Protein AF-A0A8J8J5E1-F1 (afdb_monomer)

Foldseek 3Di:
DDDQDDDDDDQKDWDWDWDDPDVVDIDIDIDIDGDPNVVSVCVSCPPHDDDDDDDDDDD

Radius of gyration: 17.2 Å; Cα contacts (8 Å, |Δi|>4): 54; chains: 1; bounding box: 43×24×42 Å

Secondary structure (DSSP, 8-state):
--------S-SEEEEEEEEEEETTEEEEEEEEEE-HHHHHHHHHHTT------------

Solvent-accessible surface area (backbone atoms only — not comparable to full-atom values): 4157 Å² total; per-residue (Å²): 136,84,87,72,76,86,86,85,79,72,39,56,51,74,48,79,44,84,42,74,82,47,98,92,43,74,43,81,48,75,49,80,45,77,32,73,60,38,54,54,50,52,64,55,47,60,98,54,95,79,86,89,85,86,78,89,77,85,133

pLDDT: mean 92.03, std 5.55, range [63.41, 97.44]

Nearest PDB structures (foldseek):
  8snb-assembly1_1M  TM=3.395E-01  e=3.476E+00  Strongylocentrotus purp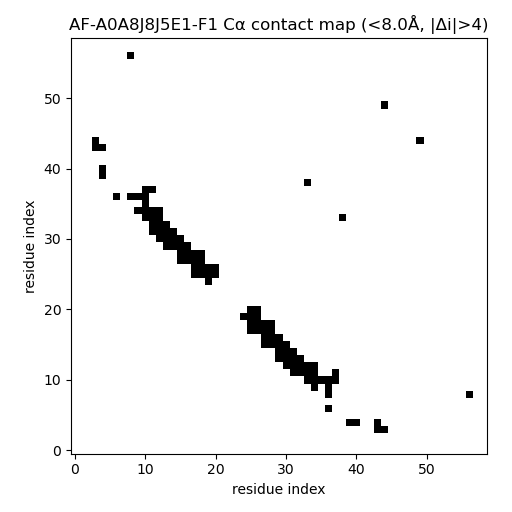uratus

Mean predicted aligned error: 5.1 Å

Sequence (59 aa):
MKELFSGEGVFVRYSEKEVEIRPGDKLVHRSEEPTELWWKLKEAVKGRKVRVVVYEVEE

Structure (mmCIF, N/CA/C/O backbone):
data_AF-A0A8J8J5E1-F1
#
_entry.id   AF-A0A8J8J5E1-F1
#
loop_
_atom_site.group_PDB
_atom_site.id
_atom_site.type_symbol
_atom_site.label_atom_id
_atom_site.label_alt_id
_atom_site.label_comp_id
_atom_site.label_asym_id
_atom_site.label_entity_id
_atom_site.label_seq_id
_atom_site.pdbx_PDB_ins_code
_atom_site.Cartn_x
_atom_site.Cartn_y
_atom_site.Cartn_z
_atom_site.occupancy
_atom_site.B_iso_or_equiv
_atom_site.auth_seq_id
_atom_site.auth_comp_id
_atom_site.auth_asym_id
_atom_site.auth_atom_id
_atom_site.pdbx_PDB_model_num
ATOM 1 N N . MET A 1 1 ? -20.097 1.987 11.778 1.00 76.31 1 MET A N 1
ATOM 2 C CA . MET A 1 1 ? -18.740 1.391 11.718 1.00 76.31 1 MET A CA 1
ATOM 3 C C . MET A 1 1 ? -17.744 2.459 12.143 1.00 76.31 1 MET A C 1
ATOM 5 O O . MET A 1 1 ? -18.020 3.621 11.887 1.00 76.31 1 MET A O 1
ATOM 9 N N . LYS A 1 2 ? -16.644 2.099 12.814 1.00 84.81 2 LYS A N 1
ATOM 10 C CA . LYS A 1 2 ? -15.576 3.048 13.164 1.00 84.81 2 LYS A CA 1
ATOM 11 C C . LYS A 1 2 ? -14.510 3.019 12.071 1.00 84.81 2 LYS A C 1
ATOM 13 O O . LYS A 1 2 ? -14.023 1.937 11.752 1.00 84.81 2 LYS A O 1
ATOM 18 N N . GLU A 1 3 ? -14.157 4.177 11.529 1.00 87.12 3 GLU A N 1
ATOM 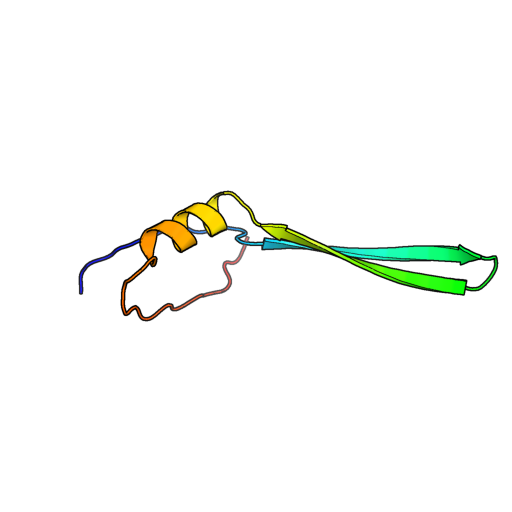19 C CA . GLU A 1 3 ? -13.036 4.306 10.599 1.00 87.12 3 GLU A CA 1
ATOM 20 C C . GLU A 1 3 ? -11.709 4.146 11.358 1.00 87.12 3 GLU A C 1
ATOM 22 O O . GLU A 1 3 ? -11.526 4.712 12.438 1.00 87.12 3 GLU A O 1
ATOM 27 N N . LEU A 1 4 ? -10.813 3.303 10.838 1.00 90.69 4 LEU A N 1
ATOM 28 C CA . LEU A 1 4 ? -9.494 3.038 11.431 1.00 90.69 4 LEU A CA 1
ATOM 29 C C . LEU A 1 4 ? -8.352 3.679 10.643 1.00 90.69 4 LEU A C 1
ATOM 31 O O . LEU A 1 4 ? -7.290 3.923 11.205 1.00 90.69 4 LEU A O 1
ATOM 35 N N . PHE A 1 5 ? -8.572 3.903 9.353 1.00 93.38 5 PHE A N 1
ATOM 36 C CA . PHE A 1 5 ? -7.616 4.457 8.413 1.00 93.38 5 PHE A CA 1
ATOM 37 C C . PHE A 1 5 ? -8.393 4.984 7.206 1.00 93.38 5 PHE A C 1
ATOM 39 O O . PHE A 1 5 ? -9.309 4.310 6.733 1.00 93.38 5 PHE A O 1
ATOM 46 N N . SER A 1 6 ? -7.996 6.153 6.716 1.00 91.88 6 SER A N 1
ATOM 47 C CA . SER A 1 6 ? -8.433 6.728 5.449 1.00 91.88 6 SER A CA 1
ATOM 48 C C . SER A 1 6 ? -7.210 7.353 4.787 1.00 91.88 6 SER A C 1
ATOM 50 O O . SER A 1 6 ? -6.401 8.005 5.452 1.00 91.88 6 SER A O 1
ATOM 52 N N . GLY A 1 7 ? -7.026 7.075 3.504 1.00 92.12 7 GLY A N 1
ATOM 53 C CA . GLY A 1 7 ? -5.872 7.516 2.739 1.00 92.12 7 GLY A CA 1
ATOM 54 C C . GLY A 1 7 ? -5.984 7.033 1.303 1.00 92.12 7 GLY A C 1
ATOM 55 O O . GLY A 1 7 ? -6.333 5.879 1.061 1.00 92.12 7 GLY A O 1
ATOM 56 N N . GLU A 1 8 ? -5.681 7.928 0.375 1.00 94.50 8 GLU A N 1
ATOM 57 C CA . GLU A 1 8 ? -5.726 7.698 -1.063 1.00 94.50 8 GLU A CA 1
ATOM 58 C C . GLU A 1 8 ? -4.321 7.872 -1.643 1.00 94.50 8 GLU A C 1
ATOM 60 O O . GLU A 1 8 ? -3.545 8.705 -1.167 1.00 94.50 8 GLU A O 1
ATOM 65 N N . GLY A 1 9 ? -3.980 7.058 -2.639 1.00 94.12 9 GLY A N 1
ATOM 66 C CA . GLY A 1 9 ? -2.718 7.151 -3.362 1.00 94.12 9 GLY A CA 1
ATOM 67 C C . GLY A 1 9 ? -2.049 5.799 -3.581 1.00 94.12 9 GLY A C 1
ATOM 68 O O . GLY A 1 9 ? -2.644 4.737 -3.410 1.00 94.12 9 GLY A O 1
ATOM 69 N N . VAL A 1 10 ? -0.773 5.840 -3.958 1.00 94.88 10 VAL A N 1
ATOM 70 C CA . VAL A 1 10 ? 0.011 4.644 -4.283 1.00 94.88 10 VAL A CA 1
ATOM 71 C C . VAL A 1 10 ? 0.505 3.979 -3.000 1.00 94.88 10 VAL A C 1
ATOM 73 O O . VAL A 1 10 ? 1.342 4.533 -2.289 1.00 94.88 10 VAL A O 1
ATOM 76 N N . PHE A 1 11 ? 0.015 2.774 -2.709 1.00 95.06 11 PHE A N 1
ATOM 77 C CA . PHE A 1 11 ? 0.457 1.975 -1.556 1.00 95.06 11 PHE A CA 1
ATOM 78 C C . PHE A 1 11 ? 1.746 1.205 -1.847 1.00 95.06 11 PHE A C 1
ATOM 80 O O . PHE A 1 11 ? 2.602 1.060 -0.975 1.00 95.06 11 PHE A O 1
ATOM 87 N N . VAL A 1 12 ? 1.908 0.743 -3.082 1.00 95.44 12 VAL A N 1
ATOM 88 C CA . VAL A 1 12 ? 3.096 0.024 -3.536 1.00 95.44 12 VAL A CA 1
ATOM 89 C C . VAL A 1 12 ? 3.497 0.609 -4.875 1.00 95.44 12 VAL A C 1
ATOM 91 O O . VAL A 1 12 ? 2.698 0.625 -5.809 1.00 95.44 12 VAL A O 1
ATOM 94 N N . ARG A 1 13 ? 4.728 1.111 -4.970 1.00 95.56 13 ARG A N 1
ATOM 95 C CA . ARG A 1 13 ? 5.303 1.479 -6.261 1.00 95.56 13 ARG A CA 1
ATOM 96 C C . ARG A 1 13 ? 5.750 0.206 -6.947 1.00 95.56 13 ARG A C 1
ATOM 98 O O . ARG A 1 13 ? 6.572 -0.530 -6.406 1.00 95.56 13 ARG A O 1
ATOM 105 N N . TYR A 1 14 ? 5.206 -0.024 -8.129 1.00 94.62 14 TYR A N 1
ATOM 106 C CA . TYR A 1 14 ? 5.570 -1.141 -8.978 1.00 94.62 14 TYR A CA 1
ATOM 107 C C . TYR A 1 14 ? 6.353 -0.635 -10.181 1.00 94.62 14 TYR A C 1
ATOM 109 O O . TYR A 1 14 ? 5.996 0.380 -10.779 1.00 94.62 14 TYR A O 1
ATOM 117 N N . SER A 1 15 ? 7.414 -1.345 -10.544 1.00 93.88 15 SER A N 1
ATOM 118 C CA . SER A 1 15 ? 8.132 -1.094 -11.789 1.00 93.88 15 SER A CA 1
ATOM 119 C C . SER A 1 15 ? 8.600 -2.399 -12.414 1.00 93.88 15 SER A C 1
ATOM 121 O O . SER A 1 15 ? 9.098 -3.292 -11.725 1.00 93.88 15 SER A O 1
ATOM 123 N N . GLU A 1 16 ? 8.467 -2.486 -13.735 1.00 94.81 16 GLU A N 1
ATOM 124 C CA . GLU A 1 16 ? 9.090 -3.527 -14.545 1.00 94.81 16 GLU A CA 1
ATOM 125 C C . GLU A 1 16 ? 10.083 -2.884 -15.500 1.00 94.81 16 GLU A C 1
ATOM 127 O O . GLU A 1 16 ? 9.800 -1.855 -16.118 1.00 94.81 16 GLU A O 1
ATOM 132 N N . LYS A 1 17 ? 11.254 -3.498 -15.636 1.00 92.25 17 LYS A N 1
ATOM 133 C CA . LYS A 1 17 ? 12.261 -3.072 -16.600 1.00 92.25 17 LYS A CA 1
ATOM 134 C C . LYS A 1 17 ? 12.876 -4.287 -17.273 1.00 92.25 17 LYS A C 1
ATOM 136 O O . LYS A 1 17 ? 13.366 -5.187 -16.594 1.00 92.25 17 LYS A O 1
ATOM 141 N N . GLU A 1 18 ? 12.897 -4.294 -18.602 1.00 91.94 18 GLU A N 1
ATOM 142 C CA . GLU A 1 18 ? 13.741 -5.233 -19.339 1.00 91.94 18 GLU A CA 1
ATOM 143 C C . GLU A 1 18 ? 15.210 -4.859 -19.139 1.00 91.94 18 GLU A C 1
ATOM 145 O O . GLU A 1 18 ? 15.628 -3.726 -19.395 1.00 91.94 18 GLU A O 1
ATOM 150 N N . VAL A 1 19 ? 15.999 -5.821 -18.680 1.00 89.94 19 VAL A N 1
ATOM 151 C CA . VAL A 1 19 ? 17.446 -5.699 -18.538 1.00 89.94 19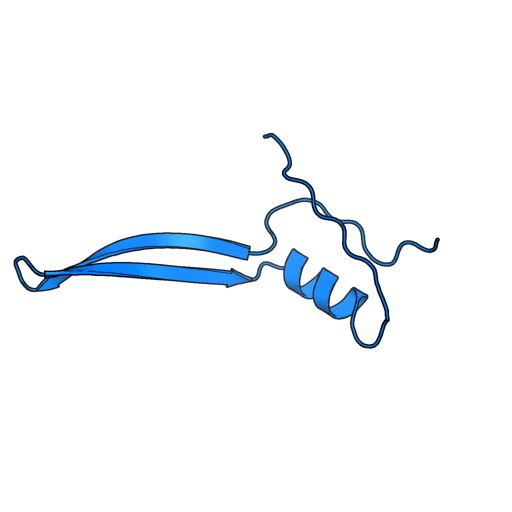 VAL A CA 1
ATOM 152 C C . VAL A 1 19 ? 18.122 -6.777 -19.372 1.00 89.94 19 VAL A C 1
ATOM 154 O O . VAL A 1 19 ? 17.738 -7.946 -19.335 1.00 89.94 19 VAL A O 1
ATOM 157 N N . GLU A 1 20 ? 19.122 -6.376 -20.148 1.00 88.25 20 GLU A N 1
ATOM 158 C CA . GLU A 1 20 ? 19.976 -7.301 -20.886 1.00 88.25 20 GLU A CA 1
ATOM 159 C C . GLU A 1 20 ? 21.113 -7.754 -19.967 1.00 88.25 20 GLU A C 1
ATOM 161 O O . GLU A 1 20 ? 21.832 -6.928 -19.403 1.00 88.25 20 GLU A O 1
ATOM 166 N N . ILE A 1 21 ? 21.243 -9.066 -19.771 1.00 88.56 21 ILE A N 1
ATOM 167 C CA . ILE A 1 21 ? 22.253 -9.646 -18.869 1.00 88.56 21 ILE A CA 1
ATOM 168 C C . ILE A 1 21 ? 23.451 -10.158 -19.675 1.00 88.56 21 ILE A C 1
ATOM 170 O O . ILE A 1 21 ? 24.587 -10.152 -19.198 1.00 88.56 21 ILE A O 1
ATOM 174 N N . ARG A 1 22 ? 23.196 -10.608 -20.907 1.00 85.44 22 ARG A N 1
ATOM 175 C CA . ARG A 1 22 ? 24.191 -11.039 -21.896 1.00 85.44 22 ARG A CA 1
ATOM 176 C C . ARG A 1 22 ? 23.697 -10.652 -23.287 1.00 85.44 22 ARG A C 1
ATOM 178 O O . ARG A 1 22 ? 22.487 -10.513 -23.440 1.00 85.44 22 ARG A O 1
ATOM 185 N N . PRO A 1 23 ? 24.583 -10.537 -24.293 1.00 85.94 23 PRO A N 1
ATOM 186 C CA . PRO A 1 23 ? 24.167 -10.263 -25.663 1.00 85.94 23 PRO A CA 1
ATOM 187 C C . PRO A 1 23 ? 23.083 -11.248 -26.123 1.00 85.94 23 PRO A C 1
ATOM 189 O O . PRO A 1 23 ? 23.354 -12.439 -26.271 1.00 85.94 23 PRO A O 1
ATOM 192 N N . GLY A 1 24 ? 21.859 -10.751 -26.313 1.00 88.06 24 GLY A N 1
ATOM 193 C CA . GLY A 1 24 ? 20.695 -11.550 -26.720 1.00 88.06 24 GLY A CA 1
ATOM 194 C C . GLY A 1 24 ? 19.855 -12.168 -25.589 1.00 88.06 24 GLY A C 1
ATOM 195 O O . GLY A 1 24 ? 18.741 -12.611 -25.862 1.00 88.06 24 GLY A O 1
ATOM 196 N N . ASP A 1 25 ? 20.316 -12.135 -24.334 1.00 87.94 25 ASP A N 1
ATOM 197 C CA . ASP A 1 25 ? 19.569 -12.620 -23.165 1.00 87.94 25 ASP A CA 1
ATOM 198 C C . ASP A 1 25 ? 18.949 -11.446 -22.393 1.00 87.94 25 ASP A C 1
ATOM 200 O O . ASP A 1 25 ? 19.645 -10.665 -21.729 1.00 87.94 25 ASP A O 1
ATOM 204 N N . LYS A 1 26 ? 17.616 -11.359 -22.424 1.00 89.44 26 LYS A N 1
ATOM 205 C CA . LYS A 1 26 ? 16.835 -10.374 -21.668 1.00 89.44 26 LYS A CA 1
ATOM 206 C C . LYS A 1 26 ? 16.130 -11.003 -20.469 1.00 89.44 26 LYS A C 1
ATOM 208 O O . LYS A 1 26 ? 15.632 -12.123 -20.543 1.00 89.44 26 LYS A O 1
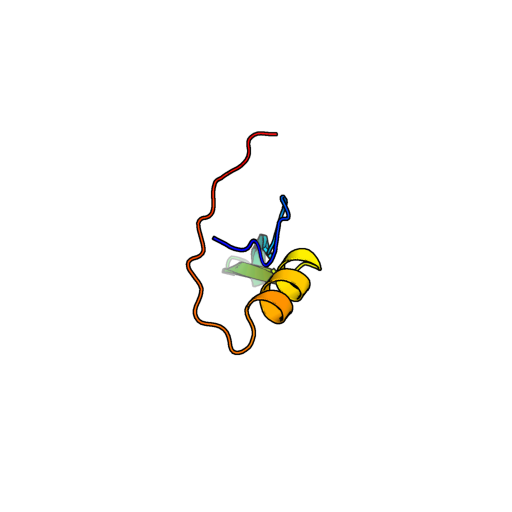ATOM 213 N N . LEU A 1 27 ? 16.019 -10.237 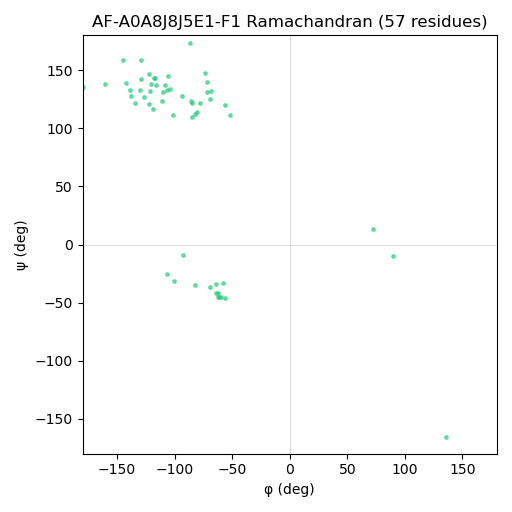-19.388 1.00 92.25 27 LEU A N 1
ATOM 214 C CA . LEU A 1 27 ? 15.240 -10.572 -18.199 1.00 92.25 27 LEU A CA 1
ATOM 215 C C . LEU A 1 27 ? 14.312 -9.409 -17.846 1.00 92.25 27 LEU A C 1
ATOM 217 O O . LEU A 1 27 ? 14.705 -8.247 -17.927 1.00 92.25 27 LEU A O 1
ATOM 221 N N . VAL A 1 28 ? 13.099 -9.720 -17.393 1.00 91.44 28 VAL A N 1
ATOM 222 C CA . VAL A 1 28 ? 12.217 -8.724 -16.777 1.00 91.44 28 VAL A CA 1
ATOM 223 C C . VAL A 1 28 ? 12.580 -8.608 -15.302 1.00 91.44 28 VAL A C 1
ATOM 225 O O . VAL A 1 28 ? 12.349 -9.525 -14.514 1.00 91.44 28 VAL A O 1
ATOM 228 N N . HIS A 1 29 ? 13.165 -7.476 -14.926 1.00 90.31 29 HIS A N 1
ATOM 229 C CA . HIS A 1 29 ? 13.374 -7.124 -13.533 1.00 90.31 29 HIS A CA 1
ATOM 230 C C . HIS A 1 29 ? 12.111 -6.456 -12.991 1.00 90.31 29 HIS A C 1
ATOM 232 O O . HIS A 1 29 ? 11.672 -5.435 -13.520 1.00 90.31 29 HIS A O 1
ATOM 238 N N . ARG A 1 30 ? 11.540 -7.041 -11.937 1.00 94.88 30 ARG A N 1
ATOM 239 C CA . ARG A 1 30 ? 10.376 -6.515 -11.220 1.00 94.88 30 ARG A CA 1
ATOM 240 C C . ARG A 1 30 ? 10.828 -5.956 -9.881 1.00 94.88 30 ARG A C 1
ATOM 242 O O . 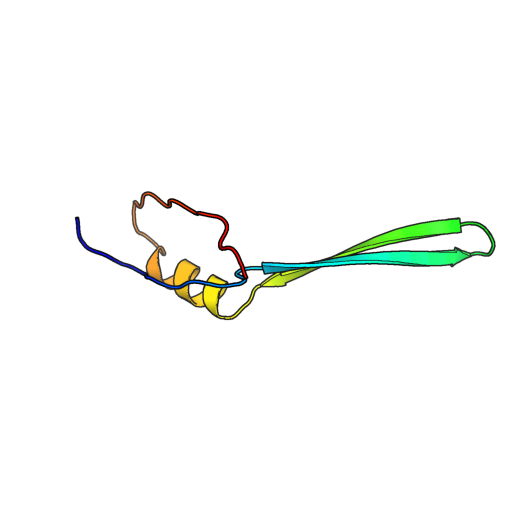ARG A 1 30 ? 11.568 -6.630 -9.166 1.00 94.88 30 ARG A O 1
ATOM 249 N N . SER A 1 31 ? 10.372 -4.756 -9.550 1.00 93.69 31 SER A N 1
ATOM 250 C CA . SER A 1 31 ? 10.635 -4.116 -8.264 1.00 93.69 31 SER A CA 1
ATOM 251 C C . SER A 1 31 ? 9.335 -3.602 -7.655 1.00 93.69 31 SER A C 1
ATOM 253 O O . SER A 1 31 ? 8.538 -2.947 -8.331 1.00 93.69 31 SER A O 1
ATOM 255 N N . GLU A 1 32 ? 9.152 -3.906 -6.372 1.00 96.00 32 GLU A N 1
ATOM 256 C CA . GLU A 1 32 ? 8.038 -3.467 -5.539 1.00 96.00 32 GLU A CA 1
ATOM 257 C C . GLU A 1 32 ? 8.585 -2.719 -4.326 1.00 96.00 32 GLU A C 1
ATOM 259 O O . GLU A 1 32 ? 9.338 -3.275 -3.525 1.00 96.00 32 GLU A O 1
ATOM 264 N N . GLU A 1 33 ? 8.186 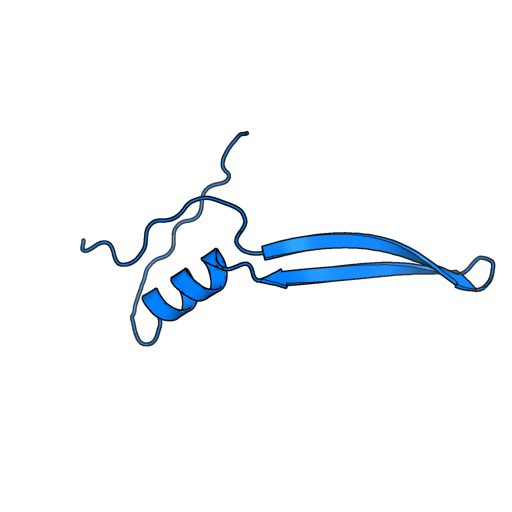-1.458 -4.176 1.00 96.50 33 GLU A N 1
ATOM 265 C CA . GLU A 1 33 ? 8.582 -0.623 -3.047 1.00 96.50 33 GLU A CA 1
ATOM 266 C C . GLU A 1 33 ? 7.338 -0.182 -2.254 1.00 96.50 33 GLU A C 1
ATOM 268 O O . GLU A 1 33 ? 6.486 0.539 -2.789 1.00 96.50 33 GLU A O 1
ATOM 273 N N . PRO A 1 34 ? 7.196 -0.591 -0.978 1.00 96.44 34 PRO A N 1
ATOM 274 C CA . PRO A 1 34 ? 6.096 -0.136 -0.138 1.00 96.44 34 PRO A CA 1
ATOM 275 C C . PRO A 1 34 ? 6.242 1.351 0.192 1.00 96.44 34 PRO A C 1
ATOM 277 O O . PRO A 1 34 ? 7.294 1.798 0.651 1.00 96.44 34 PRO A O 1
ATOM 280 N N . THR A 1 35 ? 5.165 2.116 0.029 1.00 97.25 35 THR A N 1
ATOM 281 C CA . THR A 1 35 ? 5.153 3.547 0.357 1.00 97.25 35 THR A CA 1
ATOM 282 C C . THR A 1 35 ? 4.804 3.793 1.826 1.00 97.25 35 THR A C 1
ATOM 284 O O . THR A 1 35 ? 4.416 2.888 2.568 1.00 97.25 35 THR A O 1
ATOM 287 N N . GLU A 1 36 ? 4.887 5.048 2.273 1.00 97.06 36 GLU A N 1
ATOM 288 C CA . GLU A 1 36 ? 4.452 5.443 3.619 1.00 97.06 36 GLU A CA 1
ATOM 289 C C . GLU A 1 36 ? 2.971 5.107 3.889 1.00 97.06 36 GLU A C 1
ATOM 291 O O . GLU A 1 36 ? 2.617 4.732 5.009 1.00 97.06 36 GLU A O 1
ATOM 296 N N . LEU A 1 37 ? 2.108 5.177 2.865 1.00 96.19 37 LEU A N 1
ATOM 297 C CA . LEU A 1 37 ? 0.688 4.821 2.980 1.00 96.19 37 LEU A CA 1
ATOM 298 C C . LEU A 1 37 ? 0.504 3.350 3.359 1.00 96.19 37 LEU A C 1
ATOM 300 O O . LEU A 1 37 ? -0.303 3.038 4.239 1.00 96.19 37 LEU A O 1
ATOM 304 N N . TRP A 1 38 ? 1.299 2.458 2.766 1.00 96.44 38 TRP A N 1
ATOM 305 C CA . TRP A 1 38 ? 1.295 1.043 3.124 1.00 96.44 38 TRP A CA 1
ATOM 306 C C . TRP A 1 38 ? 1.651 0.818 4.589 1.00 96.44 38 TRP A C 1
ATOM 308 O O . TRP A 1 38 ? 0.952 0.086 5.292 1.00 96.44 38 TRP A O 1
ATOM 318 N N . TRP A 1 39 ? 2.690 1.491 5.082 1.00 97.44 39 TRP A N 1
ATOM 319 C CA . TRP A 1 39 ? 3.099 1.370 6.480 1.00 97.44 39 TRP A CA 1
ATOM 320 C C . 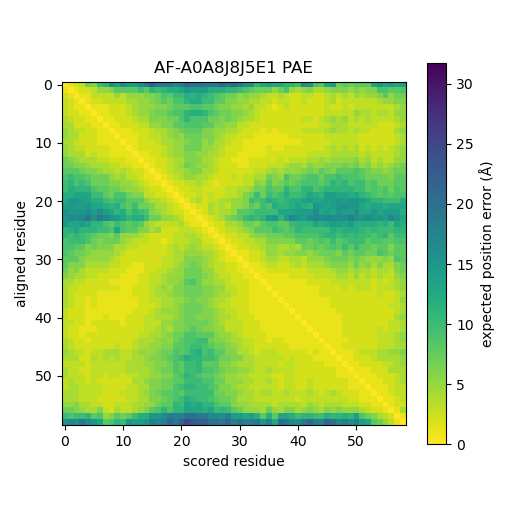TRP A 1 39 ? 2.033 1.895 7.445 1.00 97.44 39 TRP A C 1
ATOM 322 O O . TRP A 1 39 ? 1.739 1.235 8.445 1.00 97.44 39 TRP A O 1
ATOM 332 N N . LYS A 1 40 ? 1.394 3.026 7.124 1.00 96.50 40 LYS A N 1
ATOM 333 C CA . LYS A 1 40 ? 0.293 3.581 7.927 1.00 96.50 40 LYS A CA 1
ATOM 334 C C . LYS A 1 40 ? -0.908 2.637 7.979 1.00 96.50 40 LYS A C 1
ATOM 336 O O . LYS A 1 40 ? -1.424 2.380 9.066 1.00 96.50 40 LYS A O 1
ATOM 341 N N . LEU A 1 41 ? -1.316 2.073 6.840 1.00 95.88 41 LEU A N 1
ATOM 342 C CA . LEU A 1 41 ? -2.391 1.079 6.800 1.00 95.88 41 LEU A CA 1
ATOM 343 C C . LEU A 1 41 ? -2.021 -0.169 7.607 1.00 95.88 41 LEU A C 1
ATOM 345 O O . LEU A 1 41 ? -2.832 -0.634 8.408 1.00 95.88 41 LEU A O 1
ATOM 349 N N . LYS A 1 42 ? -0.795 -0.683 7.445 1.00 96.00 42 LYS A N 1
ATOM 350 C CA . LYS A 1 42 ? -0.303 -1.862 8.168 1.00 96.00 42 LYS A CA 1
ATOM 351 C C . LYS A 1 42 ? -0.392 -1.678 9.682 1.00 96.00 42 LYS A C 1
ATOM 353 O O . LYS A 1 42 ? -0.880 -2.574 10.369 1.00 96.00 42 LYS A O 1
ATOM 358 N N . GLU A 1 43 ? 0.035 -0.530 10.204 1.00 97.44 43 GLU A N 1
ATOM 359 C CA . GLU A 1 43 ? -0.081 -0.243 11.637 1.00 97.44 43 GLU A CA 1
ATOM 360 C C . GLU A 1 43 ? -1.542 -0.049 12.072 1.00 97.44 43 GLU A C 1
ATOM 362 O O . GLU A 1 43 ? -1.933 -0.542 13.131 1.00 97.44 43 GLU A O 1
ATOM 367 N N . ALA A 1 44 ? -2.389 0.571 11.243 1.00 95.88 44 ALA A N 1
ATOM 368 C CA . ALA A 1 44 ? -3.803 0.774 11.562 1.00 95.88 44 ALA A CA 1
ATOM 369 C C . ALA A 1 44 ? -4.603 -0.537 11.687 1.00 95.88 44 ALA A C 1
ATOM 371 O O . ALA A 1 44 ? -5.514 -0.628 12.517 1.00 95.88 44 ALA A O 1
ATOM 372 N N . VAL A 1 45 ? -4.267 -1.564 10.895 1.00 96.06 45 VAL A N 1
ATOM 373 C CA . VAL A 1 45 ? -4.965 -2.867 10.901 1.00 96.06 45 VAL A CA 1
ATOM 374 C C . VAL A 1 45 ? -4.340 -3.901 11.844 1.00 96.06 45 VAL A C 1
ATOM 376 O O . VAL A 1 45 ? -4.928 -4.956 12.089 1.00 96.06 45 VAL A O 1
ATOM 379 N N . LYS A 1 46 ? -3.160 -3.616 12.402 1.00 97.12 46 LYS A N 1
ATOM 380 C CA . LYS A 1 46 ? -2.379 -4.540 13.233 1.00 97.12 46 LYS A CA 1
ATOM 381 C C . LYS A 1 46 ? -3.178 -5.056 14.431 1.00 97.12 46 LYS A C 1
ATOM 383 O O . LYS A 1 46 ? -3.625 -4.286 15.279 1.00 97.12 46 LYS A O 1
ATOM 388 N N . GLY A 1 47 ? -3.351 -6.379 14.497 1.00 96.75 47 GLY A N 1
ATOM 389 C CA . GLY A 1 47 ? -4.081 -7.058 15.575 1.00 96.75 47 GLY A CA 1
ATOM 390 C C . GLY A 1 47 ? -5.603 -6.866 15.546 1.00 96.75 47 GLY A C 1
ATOM 391 O O . GLY A 1 47 ? -6.270 -7.174 16.531 1.00 96.75 47 GLY A O 1
ATOM 392 N N . ARG A 1 48 ? -6.172 -6.350 14.447 1.00 95.44 48 ARG A N 1
ATOM 393 C CA . ARG A 1 48 ? -7.606 -6.051 14.329 1.00 95.44 48 ARG A CA 1
ATOM 394 C C . ARG A 1 48 ? -8.259 -6.902 13.246 1.00 95.44 48 ARG A C 1
ATOM 396 O O . ARG A 1 48 ? -7.689 -7.129 12.184 1.00 95.44 48 ARG A O 1
ATOM 403 N N . LYS A 1 49 ? -9.504 -7.322 13.484 1.00 95.25 49 LYS A N 1
ATOM 404 C CA . LYS A 1 49 ? -10.357 -7.918 12.448 1.00 95.25 49 LYS A CA 1
ATOM 405 C C . LYS A 1 49 ? -11.009 -6.793 11.646 1.00 95.25 49 LYS A C 1
ATOM 407 O O . LYS A 1 49 ? -11.837 -6.062 12.186 1.00 95.25 49 LYS A O 1
ATOM 412 N N . VAL A 1 50 ? -10.629 -6.646 10.379 1.00 92.50 50 VAL A N 1
ATOM 413 C CA . VAL A 1 50 ? -11.074 -5.548 9.505 1.00 92.50 50 VAL A CA 1
ATOM 414 C C . VAL A 1 50 ? -11.611 -6.070 8.172 1.00 92.50 50 VAL A C 1
ATOM 416 O O . VAL A 1 50 ? -11.288 -7.180 7.757 1.00 92.50 50 VAL A O 1
ATOM 419 N N . ARG A 1 51 ? -12.422 -5.252 7.496 1.00 92.38 51 ARG A N 1
ATOM 420 C CA . ARG A 1 51 ? -12.777 -5.403 6.079 1.00 92.38 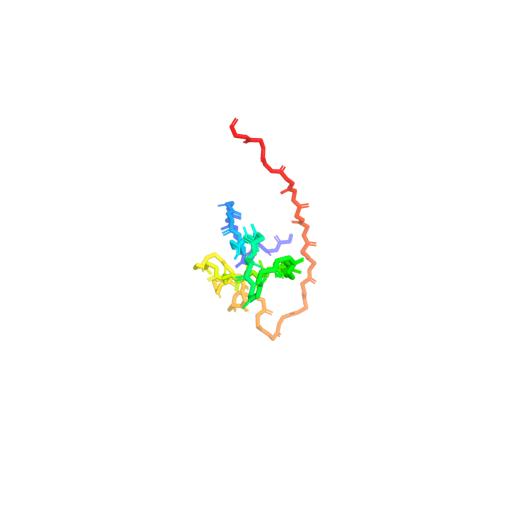51 ARG A CA 1
ATOM 421 C C . ARG A 1 51 ? -12.120 -4.252 5.324 1.00 92.38 51 ARG A C 1
ATOM 423 O O . ARG A 1 51 ? -12.385 -3.104 5.669 1.00 92.38 51 ARG A O 1
ATOM 430 N N . VAL A 1 52 ? -11.298 -4.556 4.324 1.00 90.12 52 VAL A N 1
ATOM 431 C CA . VAL A 1 52 ? -10.660 -3.560 3.450 1.00 90.12 52 VAL A CA 1
ATOM 432 C C . VAL A 1 52 ? -11.393 -3.561 2.112 1.00 90.12 52 VAL A C 1
ATOM 434 O O . VAL A 1 52 ? -11.685 -4.629 1.578 1.00 90.12 52 VAL A O 1
ATOM 437 N N . VAL A 1 53 ? -11.722 -2.378 1.601 1.00 90.25 53 VAL A N 1
ATOM 438 C CA . VAL A 1 53 ? -12.299 -2.179 0.266 1.00 90.25 53 VAL A CA 1
ATOM 439 C C . VAL A 1 53 ? -11.411 -1.159 -0.435 1.00 90.25 53 VAL A C 1
ATOM 441 O O . VAL A 1 53 ? -11.126 -0.117 0.150 1.00 90.25 53 VAL A O 1
ATOM 444 N N . VAL A 1 54 ? -10.936 -1.491 -1.632 1.00 90.38 54 VAL A N 1
ATOM 445 C CA . VAL A 1 54 ? -9.997 -0.676 -2.412 1.00 90.38 54 VAL A CA 1
ATOM 446 C C . VAL A 1 54 ? -10.662 -0.335 -3.736 1.00 90.38 54 VAL A C 1
ATOM 448 O O . VAL A 1 54 ? -11.310 -1.195 -4.332 1.00 90.38 54 VAL A O 1
ATOM 451 N N . TYR A 1 55 ? -10.492 0.907 -4.170 1.00 91.69 55 TYR A N 1
ATOM 452 C CA . TYR A 1 55 ? -10.944 1.400 -5.462 1.00 91.69 55 TYR A CA 1
ATOM 453 C C . TYR A 1 55 ? -9.735 1.942 -6.217 1.00 91.69 55 TYR A C 1
ATOM 455 O O . TYR A 1 55 ? -8.799 2.454 -5.598 1.00 91.69 55 TYR A O 1
ATOM 463 N N . GLU A 1 56 ? -9.752 1.802 -7.536 1.00 90.44 56 GLU A N 1
ATOM 464 C CA . GLU A 1 56 ? -8.855 2.557 -8.401 1.00 90.44 56 GLU A CA 1
ATOM 465 C C . GLU A 1 56 ? -9.326 4.013 -8.425 1.00 90.44 56 GLU A C 1
ATOM 467 O O . GLU A 1 56 ? -10.531 4.275 -8.414 1.00 90.44 56 GLU A O 1
ATOM 472 N N . VAL A 1 57 ? -8.377 4.942 -8.388 1.00 89.38 57 VAL A N 1
ATOM 473 C CA . VAL A 1 57 ? -8.653 6.378 -8.447 1.00 89.38 57 VAL A CA 1
ATOM 474 C C . VAL A 1 57 ? -8.164 6.902 -9.788 1.00 89.38 57 VAL A C 1
ATOM 476 O O . VAL A 1 57 ? -7.064 6.559 -10.217 1.00 89.38 57 VAL A O 1
ATOM 479 N N . GLU A 1 58 ? -9.018 7.662 -10.468 1.00 84.12 58 GLU A N 1
ATOM 480 C CA . GLU A 1 58 ? -8.665 8.349 -11.713 1.00 84.12 58 GLU A CA 1
ATOM 481 C C . GLU A 1 58 ? -7.746 9.546 -11.392 1.00 84.12 58 GLU A C 1
ATOM 483 O O . GLU A 1 58 ? -7.865 10.132 -10.313 1.00 84.12 58 GLU A O 1
ATOM 488 N N . GLU A 1 59 ? -6.815 9.878 -12.297 1.00 63.41 59 GLU A N 1
ATOM 489 C CA . GLU A 1 59 ? -5.927 11.056 -12.177 1.00 63.41 59 GLU A CA 1
ATOM 490 C C . GLU A 1 59 ? -6.646 12.388 -12.442 1.00 63.41 59 GLU A C 1
ATOM 492 O O . GLU A 1 59 ? -7.466 12.456 -13.388 1.00 63.41 59 GLU A O 1
#